Protein AF-A0A5P9HAN0-F1 (afdb_monomer_lite)

Foldseek 3Di:
DDDDDDDDDDPPPPPPPDDLFVQAVVLLQVVVCVVVVFRKDFPDWDKDDDPVDPQKIKIWGWIWTDDPPDPDTDIWIKIWIFGHDDSGYGDPIDIDIDPVPFQPQDPVCVPDHQGGDGPCLVPGCQVHVDDPVRHRDRDDPPD

pLDDT: mean 75.41, std 19.07, range [34.12, 96.88]

Structure (mmCIF, N/CA/C/O backbone):
data_AF-A0A5P9HAN0-F1
#
_entry.id   AF-A0A5P9HAN0-F1
#
loop_
_atom_site.group_PDB
_atom_site.id
_atom_site.type_symbol
_atom_site.label_atom_id
_atom_site.label_alt_id
_atom_site.label_comp_id
_atom_site.label_asym_id
_atom_site.label_entity_id
_atom_site.label_seq_id
_atom_site.pdbx_PDB_ins_code
_atom_site.Cartn_x
_atom_site.Cartn_y
_atom_site.Cartn_z
_atom_site.occupancy
_atom_site.B_iso_or_equiv
_atom_site.auth_seq_id
_atom_site.auth_comp_id
_atom_site.auth_asym_id
_atom_site.auth_atom_id
_atom_site.pdbx_PDB_model_num
ATOM 1 N N . MET A 1 1 ? 37.682 -43.066 37.377 1.00 42.59 1 MET A N 1
ATOM 2 C CA . MET A 1 1 ? 37.950 -41.723 36.815 1.00 42.59 1 MET A CA 1
ATOM 3 C C . MET A 1 1 ? 37.015 -41.518 35.625 1.00 42.59 1 MET A C 1
ATOM 5 O O . MET A 1 1 ? 37.211 -42.166 34.607 1.00 42.59 1 MET A O 1
ATOM 9 N N . ARG A 1 2 ? 35.935 -40.737 35.773 1.00 41.69 2 ARG A N 1
ATOM 10 C CA . ARG A 1 2 ? 34.952 -40.477 34.702 1.00 41.69 2 ARG A CA 1
ATOM 11 C C . ARG A 1 2 ? 35.295 -39.146 34.034 1.00 41.69 2 ARG A C 1
ATOM 13 O O . ARG A 1 2 ? 35.279 -38.118 34.702 1.00 41.69 2 ARG A O 1
ATOM 20 N N . LYS A 1 3 ? 35.639 -39.182 32.746 1.00 42.41 3 LYS A N 1
ATOM 21 C CA . LYS A 1 3 ? 35.854 -37.992 31.914 1.00 42.41 3 LYS A CA 1
ATOM 22 C C . LYS A 1 3 ? 34.507 -37.574 31.324 1.00 42.41 3 LYS A C 1
ATOM 24 O O . LYS A 1 3 ? 33.882 -38.368 30.629 1.00 42.41 3 LYS A O 1
ATOM 29 N N . TRP A 1 4 ? 34.069 -36.358 31.625 1.00 46.59 4 TRP A N 1
ATOM 30 C CA . TRP A 1 4 ? 32.919 -35.728 30.983 1.00 46.59 4 TRP A CA 1
ATOM 31 C C . TRP A 1 4 ? 33.418 -35.003 29.735 1.00 46.59 4 TRP A C 1
ATOM 33 O O . TRP A 1 4 ? 34.295 -34.149 29.832 1.00 46.59 4 TRP A O 1
ATOM 43 N N . VAL A 1 5 ? 32.898 -35.371 28.566 1.00 50.34 5 VAL A N 1
ATOM 44 C CA . VAL A 1 5 ? 33.126 -34.634 27.319 1.00 50.34 5 VAL A CA 1
ATOM 45 C C . VAL A 1 5 ? 31.950 -33.677 27.169 1.00 50.34 5 VAL A C 1
ATOM 47 O O . VAL A 1 5 ? 30.826 -34.110 26.931 1.00 50.34 5 VAL A O 1
ATOM 50 N N . ALA A 1 6 ? 32.195 -32.386 27.381 1.00 52.44 6 ALA A N 1
ATOM 51 C CA . ALA A 1 6 ? 31.218 -31.344 27.099 1.00 52.44 6 ALA A CA 1
ATOM 52 C C . ALA A 1 6 ? 31.150 -31.144 25.578 1.00 52.44 6 ALA A C 1
ATOM 54 O O . ALA A 1 6 ? 32.115 -30.693 24.963 1.00 52.44 6 ALA A O 1
ATOM 55 N N . ALA A 1 7 ? 30.027 -31.520 24.968 1.00 53.25 7 ALA A N 1
ATOM 56 C CA . ALA A 1 7 ? 29.735 -31.209 23.577 1.00 53.25 7 ALA A CA 1
ATOM 57 C C . ALA A 1 7 ? 29.322 -29.733 23.469 1.00 53.25 7 ALA A C 1
ATOM 59 O O . ALA A 1 7 ? 28.282 -29.329 23.986 1.00 53.25 7 ALA A O 1
ATOM 60 N N . LEU A 1 8 ? 30.161 -28.930 22.812 1.00 51.34 8 LEU A N 1
ATOM 61 C CA . LEU A 1 8 ? 29.850 -27.557 22.426 1.00 51.34 8 LEU A CA 1
ATOM 62 C C . LEU A 1 8 ? 28.896 -27.609 21.221 1.00 51.34 8 LEU A C 1
ATOM 64 O O . LEU A 1 8 ? 29.310 -27.948 20.113 1.00 51.34 8 LEU A O 1
ATOM 68 N N . ALA A 1 9 ? 27.615 -27.311 21.431 1.00 54.53 9 ALA A N 1
ATOM 69 C CA . ALA A 1 9 ? 26.659 -27.143 20.343 1.00 54.53 9 ALA A CA 1
ATOM 70 C C . ALA A 1 9 ? 26.840 -25.742 19.739 1.00 54.53 9 ALA A C 1
ATOM 72 O O . ALA A 1 9 ? 26.438 -24.742 20.331 1.00 54.53 9 ALA A O 1
ATOM 73 N N . VAL A 1 10 ? 27.481 -25.664 18.573 1.00 54.19 10 VAL A N 1
ATOM 74 C CA . VAL A 1 10 ? 27.561 -24.430 17.782 1.00 54.19 10 VAL A CA 1
ATOM 75 C C . VAL A 1 10 ? 26.233 -24.273 17.046 1.00 54.19 10 VAL A C 1
ATOM 77 O O . VAL A 1 10 ? 25.988 -24.935 16.041 1.00 54.19 10 VAL A O 1
ATOM 80 N N . VAL A 1 11 ? 25.351 -23.424 17.573 1.00 55.22 11 VAL A N 1
ATOM 81 C CA . VAL A 1 11 ? 24.134 -23.003 16.873 1.00 55.22 11 VAL A CA 1
ATOM 82 C C . VAL A 1 11 ? 24.556 -22.026 15.779 1.00 55.22 11 VAL A C 1
ATOM 84 O O . VAL A 1 11 ? 24.858 -20.865 16.047 1.00 55.22 11 VAL A O 1
ATOM 87 N N . ALA A 1 12 ? 24.629 -22.515 14.543 1.00 52.69 12 ALA A N 1
ATOM 88 C CA . ALA A 1 12 ? 24.791 -21.671 13.370 1.00 52.69 12 ALA A CA 1
ATOM 89 C C . ALA A 1 12 ? 23.485 -20.893 13.153 1.00 52.69 12 ALA A C 1
ATOM 91 O O . ALA A 1 12 ? 22.496 -21.442 12.674 1.00 52.69 12 ALA A O 1
ATOM 92 N N . ILE A 1 13 ? 23.474 -19.620 13.547 1.00 53.69 13 ILE A N 1
ATOM 93 C CA . ILE A 1 13 ? 22.411 -18.681 13.188 1.00 53.69 13 ILE A CA 1
ATOM 94 C C . ILE A 1 13 ? 22.607 -18.365 11.705 1.00 53.69 13 ILE A C 1
ATOM 96 O O . ILE A 1 13 ? 23.440 -17.541 11.332 1.00 53.69 13 ILE A O 1
ATOM 100 N N . SER A 1 14 ? 21.885 -19.078 10.849 1.00 50.22 14 SER A N 1
ATOM 101 C CA . SER A 1 14 ? 21.746 -18.743 9.439 1.00 50.22 14 SER A CA 1
ATOM 102 C C . SER A 1 14 ? 21.014 -17.406 9.332 1.00 50.22 14 SER A C 1
ATOM 104 O O . SER A 1 14 ? 19.797 -17.351 9.506 1.00 50.22 14 SER A O 1
ATOM 106 N N . LEU A 1 15 ? 21.760 -16.327 9.077 1.00 47.44 15 LEU A N 1
ATOM 107 C CA . LEU A 1 15 ? 21.197 -15.062 8.614 1.00 47.44 15 LEU A CA 1
ATOM 108 C C . LEU A 1 15 ? 20.595 -15.310 7.228 1.00 47.44 15 LEU A C 1
ATOM 110 O O . LEU A 1 15 ? 21.303 -15.268 6.222 1.00 47.44 15 LEU A O 1
ATOM 114 N N . ALA A 1 16 ? 19.301 -15.620 7.180 1.00 51.78 16 ALA A N 1
ATOM 115 C CA . ALA A 1 16 ? 18.533 -15.460 5.957 1.00 51.78 16 ALA A CA 1
ATOM 116 C C . ALA A 1 16 ? 18.662 -13.986 5.552 1.00 51.78 16 ALA A C 1
ATOM 118 O O . ALA A 1 16 ? 18.357 -13.097 6.348 1.00 51.78 16 ALA A O 1
ATOM 119 N N . GLY A 1 17 ? 19.216 -13.728 4.367 1.00 43.12 17 GLY A N 1
ATOM 120 C CA . GLY A 1 17 ? 19.270 -12.380 3.819 1.00 43.12 17 GLY A CA 1
ATOM 121 C C . GLY A 1 17 ? 17.844 -11.866 3.682 1.00 43.12 17 GLY A C 1
ATOM 122 O O . GLY A 1 17 ? 17.062 -12.464 2.949 1.00 43.12 17 GLY A O 1
ATOM 123 N N . CYS A 1 18 ? 17.505 -10.816 4.431 1.00 50.31 18 CYS A N 1
ATOM 124 C CA . CYS A 1 18 ? 16.221 -10.138 4.307 1.00 50.31 18 CYS A CA 1
ATOM 125 C C . CYS A 1 18 ? 16.043 -9.689 2.851 1.00 50.31 18 CYS A C 1
ATOM 127 O O . CYS A 1 18 ? 16.966 -9.096 2.280 1.00 50.31 18 CYS A O 1
ATOM 129 N N . SER A 1 19 ? 14.892 -10.008 2.261 1.00 55.62 19 SER A N 1
ATOM 130 C CA . SER A 1 19 ? 14.527 -9.579 0.910 1.00 55.62 19 SER A CA 1
ATOM 131 C C . SER A 1 19 ? 14.532 -8.048 0.852 1.00 55.62 19 SER A C 1
ATOM 133 O O . SER A 1 19 ? 14.277 -7.369 1.850 1.00 55.62 19 SER A O 1
ATOM 135 N N . ASN A 1 20 ? 14.828 -7.479 -0.318 1.00 59.00 20 ASN A N 1
ATOM 136 C CA . ASN A 1 20 ? 14.682 -6.039 -0.517 1.00 59.00 20 ASN A CA 1
ATOM 137 C C . ASN A 1 20 ? 13.202 -5.611 -0.436 1.00 59.00 20 ASN A C 1
ATOM 139 O O . ASN A 1 20 ? 12.937 -4.452 -0.169 1.00 59.00 20 ASN A O 1
ATOM 143 N N . GLU A 1 21 ? 12.224 -6.497 -0.572 1.00 62.16 21 GLU A N 1
ATOM 144 C CA . GLU A 1 21 ? 10.805 -6.123 -0.420 1.00 62.16 21 GLU A CA 1
ATOM 145 C C . GLU A 1 21 ? 10.476 -5.723 1.030 1.00 62.16 21 GLU A C 1
ATOM 147 O O . GLU A 1 21 ? 9.757 -4.751 1.275 1.00 62.16 21 GLU A O 1
ATOM 152 N N . ASP A 1 22 ? 11.148 -6.354 2.002 1.00 73.12 22 ASP A N 1
ATOM 153 C CA . ASP A 1 22 ? 10.904 -6.156 3.432 1.00 73.12 22 ASP A CA 1
ATOM 154 C C . ASP A 1 22 ? 11.127 -4.706 3.900 1.00 73.12 22 ASP A C 1
ATOM 156 O O . ASP A 1 22 ? 10.648 -4.323 4.969 1.00 73.12 22 ASP A O 1
ATOM 160 N N . HIS A 1 23 ? 11.921 -3.891 3.187 1.00 85.56 23 HIS A N 1
ATOM 161 C CA . HIS A 1 23 ? 12.151 -2.501 3.606 1.00 85.56 23 HIS A CA 1
ATOM 162 C C . HIS A 1 23 ? 11.073 -1.535 3.119 1.00 85.56 23 HIS A C 1
ATOM 164 O O . HIS A 1 23 ? 10.720 -0.637 3.881 1.00 85.56 23 HIS A O 1
ATOM 170 N N . TRP A 1 24 ? 10.501 -1.739 1.930 1.00 90.00 24 TRP A N 1
ATOM 171 C CA . TRP A 1 24 ? 9.421 -0.882 1.434 1.00 90.00 24 TRP A CA 1
ATOM 172 C C . TRP A 1 24 ? 8.125 -1.096 2.207 1.00 90.00 24 TRP A C 1
ATOM 174 O O . TRP A 1 24 ? 7.462 -0.122 2.551 1.00 90.00 24 TRP A O 1
ATOM 184 N N . GLU A 1 25 ? 7.811 -2.334 2.592 1.00 91.44 25 GLU A N 1
ATOM 185 C CA . GLU A 1 25 ? 6.672 -2.610 3.474 1.00 91.44 25 GLU A CA 1
ATOM 186 C C . GLU A 1 25 ? 6.839 -1.971 4.855 1.00 91.44 25 GLU A C 1
ATOM 188 O O . GLU A 1 25 ? 5.900 -1.390 5.405 1.00 91.44 25 GLU A O 1
ATOM 193 N N . ARG A 1 26 ? 8.055 -2.016 5.418 1.00 90.75 26 ARG A N 1
ATOM 194 C CA . ARG A 1 26 ? 8.359 -1.331 6.684 1.00 90.75 26 ARG A CA 1
ATOM 195 C C . ARG A 1 26 ? 8.214 0.183 6.568 1.00 90.75 26 ARG A C 1
ATOM 197 O O . ARG A 1 26 ? 7.683 0.802 7.493 1.00 90.75 26 ARG A O 1
ATOM 204 N N . ASP A 1 27 ? 8.677 0.769 5.468 1.00 92.75 27 ASP A N 1
ATOM 205 C CA . ASP A 1 27 ? 8.524 2.200 5.205 1.00 92.75 27 ASP A CA 1
ATOM 206 C C . ASP A 1 27 ? 7.042 2.561 5.058 1.00 92.75 27 ASP A C 1
ATOM 208 O O . ASP A 1 27 ? 6.563 3.461 5.746 1.00 92.75 27 ASP A O 1
ATOM 212 N N . ALA A 1 28 ? 6.281 1.798 4.270 1.00 93.31 28 ALA A N 1
ATOM 213 C CA . ALA A 1 28 ? 4.840 1.979 4.118 1.00 93.31 28 ALA A CA 1
ATOM 214 C C . ALA A 1 28 ? 4.110 1.898 5.463 1.00 93.31 28 ALA A C 1
ATOM 216 O O . ALA A 1 28 ? 3.332 2.789 5.800 1.00 93.31 28 ALA A O 1
ATOM 217 N N . LYS A 1 29 ? 4.429 0.901 6.296 1.00 93.62 29 LYS A N 1
ATOM 218 C CA . LYS A 1 29 ? 3.868 0.761 7.645 1.00 93.62 29 LYS A CA 1
ATOM 219 C C . LYS A 1 29 ? 4.088 2.010 8.500 1.00 93.62 29 LYS A C 1
ATOM 221 O O . LYS A 1 29 ? 3.195 2.411 9.245 1.00 93.62 29 LYS A O 1
ATOM 226 N N . LYS A 1 30 ? 5.284 2.601 8.429 1.00 93.75 30 LYS A N 1
ATOM 227 C CA . LYS A 1 30 ? 5.647 3.812 9.177 1.00 93.75 30 LYS A CA 1
ATOM 228 C C . LYS A 1 30 ? 4.885 5.039 8.678 1.00 93.75 30 LYS A C 1
ATOM 230 O O . LYS A 1 30 ? 4.528 5.900 9.480 1.00 93.75 30 LYS A O 1
ATOM 235 N N . GLU A 1 31 ? 4.663 5.141 7.375 1.00 95.12 31 GLU A N 1
ATOM 236 C CA . GLU A 1 31 ? 3.905 6.248 6.793 1.00 95.12 31 GLU A CA 1
ATOM 237 C C . GLU A 1 31 ? 2.404 6.112 7.096 1.00 95.12 31 GLU A C 1
ATOM 239 O O . GLU A 1 31 ? 1.782 7.096 7.482 1.00 95.12 31 GLU A O 1
ATOM 244 N N . ILE A 1 32 ? 1.850 4.893 7.082 1.00 93.19 32 ILE A N 1
ATOM 245 C CA . ILE A 1 32 ? 0.474 4.630 7.538 1.00 93.19 32 ILE A CA 1
ATOM 246 C C . ILE A 1 32 ? 0.317 4.983 9.021 1.00 93.19 32 ILE A C 1
ATOM 248 O O . ILE A 1 32 ? -0.622 5.689 9.370 1.00 93.19 32 ILE A O 1
ATOM 252 N N . ASP A 1 33 ? 1.243 4.554 9.889 1.00 91.94 33 ASP A N 1
ATOM 253 C CA . ASP A 1 33 ? 1.249 4.906 11.322 1.00 91.94 33 ASP A CA 1
ATOM 254 C C . ASP A 1 33 ? 1.236 6.428 11.541 1.00 91.94 33 ASP A C 1
ATOM 256 O O . ASP A 1 33 ? 0.510 6.931 12.401 1.00 91.94 33 ASP A O 1
ATOM 260 N N . ARG A 1 34 ? 1.981 7.179 10.715 1.00 91.62 34 ARG A N 1
ATOM 261 C CA . ARG A 1 34 ? 1.978 8.648 10.741 1.00 91.62 34 ARG A CA 1
ATOM 262 C C . ARG A 1 34 ? 0.634 9.234 10.305 1.00 91.62 34 ARG A C 1
ATOM 264 O O . ARG A 1 34 ? 0.183 10.180 10.943 1.00 91.62 34 ARG A O 1
ATOM 271 N N . GLU A 1 35 ? 0.029 8.692 9.252 1.00 91.25 35 GLU A N 1
ATOM 272 C CA . GLU A 1 35 ? -1.240 9.176 8.695 1.00 91.25 35 GLU A CA 1
ATOM 273 C C . GLU A 1 35 ? -2.408 8.952 9.665 1.00 91.25 35 GLU A C 1
ATOM 275 O O . GLU A 1 35 ? -3.185 9.864 9.942 1.00 91.25 35 GLU A O 1
ATOM 280 N N . ILE A 1 36 ? -2.511 7.750 10.242 1.00 88.00 36 ILE A N 1
ATOM 281 C CA . ILE A 1 36 ? -3.643 7.382 11.109 1.00 88.00 36 ILE A CA 1
ATOM 282 C C . ILE A 1 36 ? -3.397 7.678 12.594 1.00 88.00 36 ILE A C 1
ATOM 284 O O . ILE A 1 36 ? -4.311 7.543 13.410 1.00 88.00 36 ILE A O 1
ATOM 288 N N . GLY A 1 37 ? -2.165 8.028 12.976 1.00 86.88 37 GLY A N 1
ATOM 289 C CA . GLY A 1 37 ? -1.777 8.300 14.362 1.00 86.88 37 GLY A CA 1
ATOM 290 C C . GLY A 1 37 ? -1.898 7.088 15.298 1.00 86.88 37 GLY A C 1
ATOM 291 O O . GLY A 1 37 ? -2.130 7.254 16.499 1.00 86.88 37 GLY A O 1
ATOM 292 N N . SER A 1 38 ? -1.798 5.867 14.769 1.00 83.00 38 SER A N 1
ATOM 293 C CA . SER A 1 38 ? -1.886 4.618 15.533 1.00 83.00 38 SER A CA 1
ATOM 294 C C . SER A 1 38 ? -1.094 3.510 14.851 1.00 83.00 38 SER A C 1
ATOM 296 O O . SER A 1 38 ? -0.995 3.510 13.631 1.00 83.00 38 SER A O 1
ATOM 298 N N . TYR A 1 39 ? -0.596 2.538 15.623 1.00 85.00 39 TYR A N 1
ATOM 299 C CA . TYR A 1 39 ? 0.259 1.475 15.095 1.00 85.00 39 TYR A CA 1
ATOM 300 C C . TYR A 1 39 ? -0.565 0.420 14.333 1.00 85.00 39 TYR A C 1
ATOM 302 O O . TYR A 1 39 ? -1.256 -0.374 14.985 1.00 85.00 39 TYR A O 1
ATOM 310 N N . PRO A 1 40 ? -0.484 0.352 12.988 1.00 86.81 40 PRO A N 1
ATOM 311 C CA . PRO A 1 40 ? -1.237 -0.633 12.222 1.00 86.81 40 PRO A CA 1
ATOM 312 C C . PRO A 1 40 ? -0.581 -2.019 12.316 1.00 86.81 40 PRO A C 1
ATOM 314 O O . PRO A 1 40 ? 0.644 -2.128 12.437 1.00 86.81 40 PRO A O 1
ATOM 317 N N . SER A 1 41 ? -1.376 -3.079 12.219 1.00 87.56 41 SER A N 1
ATOM 318 C CA . SER A 1 41 ? -0.929 -4.409 11.787 1.00 87.56 41 SER A CA 1
ATOM 319 C C . SER A 1 41 ? -1.130 -4.488 10.280 1.00 87.56 41 SER A C 1
ATOM 321 O O . SER A 1 41 ? -2.241 -4.225 9.836 1.00 87.56 41 SER A O 1
ATOM 323 N N . LEU A 1 42 ? -0.087 -4.780 9.501 1.00 88.56 42 LEU A N 1
ATOM 324 C CA . LEU A 1 42 ? -0.263 -5.077 8.076 1.00 88.56 42 LEU A CA 1
ATOM 325 C C . LEU A 1 42 ? -0.562 -6.571 7.971 1.00 88.56 42 LEU A C 1
ATOM 327 O O . LEU A 1 42 ? 0.259 -7.374 8.411 1.00 88.56 42 LEU A O 1
ATOM 331 N N . ASP A 1 43 ? -1.739 -6.917 7.460 1.00 81.75 43 ASP A N 1
ATOM 332 C CA . ASP A 1 43 ? -2.209 -8.307 7.433 1.00 81.75 43 ASP A CA 1
ATOM 333 C C . ASP A 1 4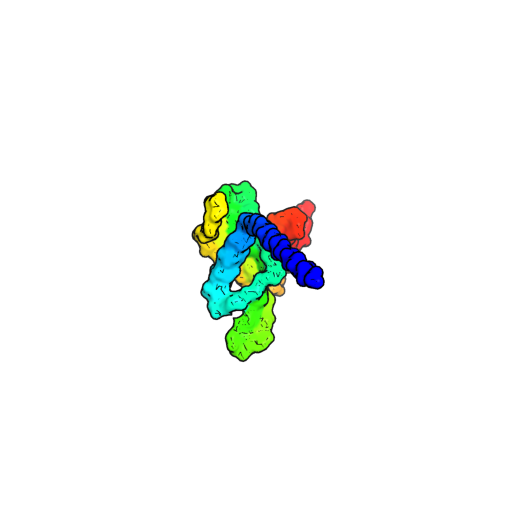3 ? -1.878 -8.971 6.088 1.00 81.75 43 ASP A C 1
ATOM 335 O O . ASP A 1 43 ? -1.448 -10.121 6.044 1.00 81.75 43 ASP A O 1
ATOM 339 N N . GLU A 1 44 ? -1.997 -8.207 5.001 1.00 86.44 44 GLU A N 1
ATOM 340 C CA . GLU A 1 44 ? -1.616 -8.587 3.641 1.00 86.44 44 GLU A CA 1
ATOM 341 C C . GLU A 1 44 ? -0.976 -7.353 3.004 1.00 86.44 44 GLU A C 1
ATOM 343 O O . GLU A 1 44 ? -1.669 -6.359 2.795 1.00 86.44 44 GLU A O 1
ATOM 348 N N . ALA A 1 45 ? 0.332 -7.373 2.757 1.00 92.94 45 ALA A N 1
ATOM 349 C CA . ALA A 1 45 ? 1.043 -6.313 2.052 1.00 92.94 45 ALA A CA 1
ATOM 350 C C . ALA A 1 45 ? 1.864 -6.927 0.919 1.00 92.94 45 ALA A C 1
ATOM 352 O O . ALA A 1 45 ? 2.390 -8.027 1.063 1.00 92.94 45 ALA A O 1
ATOM 353 N N . TYR A 1 46 ? 1.924 -6.228 -0.207 1.00 94.50 46 TYR A N 1
ATOM 354 C CA . TYR A 1 46 ? 2.732 -6.607 -1.357 1.00 94.50 46 TYR A CA 1
ATOM 355 C C . TYR A 1 46 ? 3.212 -5.359 -2.090 1.00 94.50 46 TYR A C 1
ATOM 357 O O . TYR A 1 46 ? 2.665 -4.261 -1.933 1.00 94.50 46 TYR A O 1
ATOM 365 N N . VAL A 1 47 ? 4.265 -5.532 -2.882 1.00 93.81 47 VAL A N 1
ATOM 366 C CA . VAL A 1 47 ? 4.902 -4.454 -3.633 1.00 93.81 47 VAL A CA 1
ATOM 367 C C . VAL A 1 47 ? 4.645 -4.654 -5.118 1.00 93.81 47 VAL A C 1
ATOM 369 O O . VAL A 1 47 ? 4.935 -5.714 -5.663 1.00 93.81 47 VAL A O 1
ATOM 372 N N . VAL A 1 48 ? 4.188 -3.595 -5.779 1.00 93.44 48 VAL A N 1
ATOM 373 C CA . VAL A 1 48 ? 4.098 -3.511 -7.235 1.00 93.44 48 VAL A CA 1
ATOM 374 C C . VAL A 1 48 ? 5.073 -2.446 -7.726 1.00 93.44 48 VAL A C 1
ATOM 376 O O . VAL A 1 48 ? 4.968 -1.264 -7.386 1.00 93.44 48 VAL A O 1
ATOM 379 N N . GLU A 1 49 ? 6.047 -2.856 -8.535 1.00 91.56 49 GLU A N 1
ATOM 380 C CA . GLU A 1 49 ? 6.933 -1.923 -9.232 1.00 91.56 49 GLU A CA 1
ATOM 381 C C . GLU A 1 49 ? 6.243 -1.376 -10.489 1.00 91.56 49 GLU A C 1
ATOM 383 O O . GLU A 1 49 ? 5.641 -2.118 -11.267 1.00 91.56 49 GLU A O 1
ATOM 388 N N . SER A 1 50 ? 6.334 -0.065 -10.721 1.00 85.56 50 SER A N 1
ATOM 389 C CA . SER A 1 50 ? 5.746 0.541 -11.915 1.00 85.56 50 SER A CA 1
ATOM 390 C C . SER A 1 50 ? 6.535 0.171 -13.169 1.00 85.56 50 SER A C 1
ATOM 392 O O . SER A 1 50 ? 7.736 0.426 -13.269 1.00 85.56 50 SER A O 1
ATOM 394 N N . SER A 1 51 ? 5.831 -0.343 -14.176 1.00 80.81 51 SER A N 1
ATOM 395 C CA . SER A 1 51 ? 6.384 -0.555 -15.517 1.00 80.81 51 SER A CA 1
ATOM 396 C C . SER A 1 51 ? 6.503 0.744 -16.328 1.00 80.81 51 SER A C 1
ATOM 398 O O . SER A 1 51 ? 7.335 0.832 -17.231 1.00 80.81 51 SER A O 1
ATOM 400 N N . GLU A 1 52 ? 5.695 1.760 -16.006 1.00 79.88 52 GLU A N 1
ATOM 401 C CA . GLU A 1 52 ? 5.638 3.041 -16.723 1.00 79.88 52 GLU A CA 1
ATOM 402 C C . GLU A 1 52 ? 6.672 4.052 -16.212 1.00 79.88 52 GLU A C 1
ATOM 404 O O . GLU A 1 52 ? 7.247 4.816 -16.992 1.00 79.88 52 GLU A O 1
ATOM 409 N N . TYR A 1 53 ? 6.924 4.055 -14.902 1.00 82.62 53 TYR A N 1
ATOM 410 C CA . TYR A 1 53 ? 7.802 5.018 -14.248 1.00 82.62 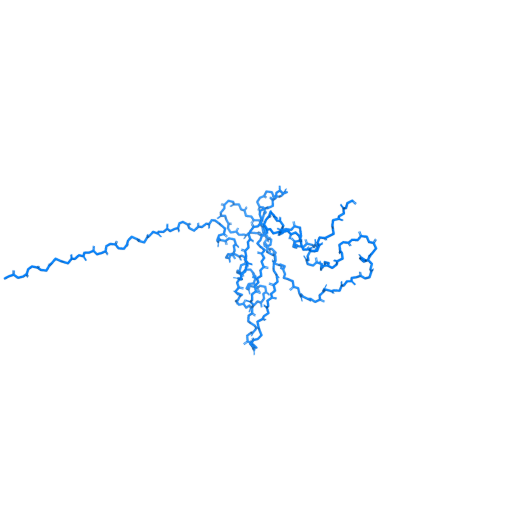53 TYR A CA 1
ATOM 411 C C . TYR A 1 53 ? 8.950 4.297 -13.552 1.00 82.62 53 TYR A C 1
ATOM 413 O O . TYR A 1 53 ? 8.780 3.675 -12.505 1.00 82.62 53 TYR A O 1
ATOM 421 N N . ALA A 1 54 ? 10.153 4.431 -14.114 1.00 84.12 54 ALA A N 1
ATOM 422 C CA . ALA A 1 54 ? 11.357 3.908 -13.484 1.00 84.12 54 ALA A CA 1
ATOM 423 C C . ALA A 1 54 ? 11.475 4.439 -12.049 1.00 84.12 54 ALA A C 1
ATOM 425 O O . ALA A 1 54 ? 11.324 5.643 -11.831 1.00 84.12 54 ALA A O 1
ATOM 426 N N . ASN A 1 55 ? 11.825 3.555 -11.109 1.00 88.31 55 ASN A N 1
ATOM 427 C CA . ASN A 1 55 ? 12.012 3.875 -9.689 1.00 88.31 55 ASN A CA 1
ATOM 428 C C . ASN A 1 55 ? 10.723 4.217 -8.929 1.00 88.31 55 ASN A C 1
ATOM 430 O O . ASN A 1 55 ? 10.816 4.790 -7.846 1.00 88.31 55 ASN A O 1
ATOM 434 N N . PHE A 1 56 ? 9.540 3.914 -9.462 1.00 91.75 56 PHE A N 1
ATOM 435 C CA . PHE A 1 56 ? 8.282 4.106 -8.746 1.00 91.75 56 PHE A CA 1
ATOM 436 C C . PHE A 1 56 ? 7.745 2.771 -8.241 1.00 91.75 56 PHE A C 1
ATOM 438 O O . PHE A 1 56 ? 7.703 1.794 -8.987 1.00 91.75 56 PHE A O 1
ATOM 445 N N . VAL A 1 57 ? 7.329 2.746 -6.979 1.00 93.00 57 VAL A N 1
ATOM 446 C CA . VAL A 1 57 ? 6.788 1.558 -6.321 1.00 93.00 57 VAL A CA 1
ATOM 447 C C . VAL A 1 57 ? 5.489 1.902 -5.612 1.00 93.00 57 VAL A C 1
ATOM 449 O O . VAL A 1 57 ? 5.325 2.996 -5.064 1.00 93.00 57 VAL A O 1
ATOM 452 N N . ALA A 1 58 ? 4.573 0.947 -5.627 1.00 95.62 58 ALA A N 1
ATOM 453 C CA . ALA A 1 58 ? 3.359 0.963 -4.842 1.00 95.62 58 ALA A CA 1
ATOM 454 C C . ALA A 1 58 ? 3.427 -0.176 -3.826 1.00 95.62 58 ALA A C 1
ATOM 456 O O . ALA A 1 58 ? 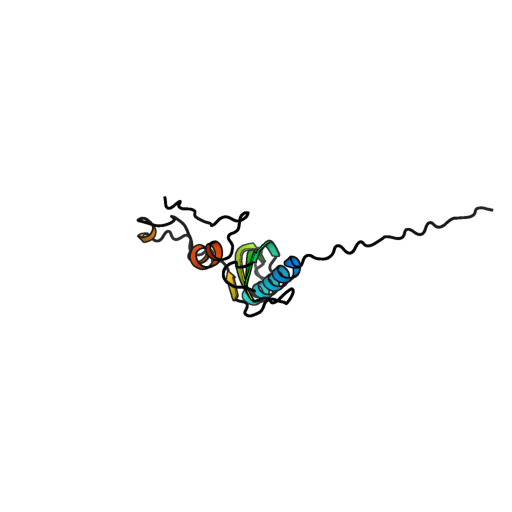3.664 -1.323 -4.192 1.00 95.62 58 ALA A O 1
ATOM 457 N N . VAL A 1 59 ? 3.228 0.137 -2.550 1.00 95.56 59 VAL A N 1
ATOM 458 C CA . VAL A 1 59 ? 2.994 -0.867 -1.513 1.00 95.56 59 VAL A CA 1
ATOM 459 C C . VAL A 1 59 ? 1.503 -0.896 -1.247 1.00 95.56 59 VAL A C 1
ATOM 461 O O . VAL A 1 59 ? 0.919 0.104 -0.823 1.00 95.56 59 VAL A O 1
ATOM 464 N N . CYS A 1 60 ? 0.889 -2.032 -1.521 1.00 96.19 60 CYS A N 1
ATOM 465 C CA . CYS A 1 60 ? -0.551 -2.210 -1.501 1.00 96.19 60 CYS A CA 1
ATOM 466 C C . CYS A 1 60 ? -0.920 -3.261 -0.472 1.00 96.19 60 CYS A C 1
ATOM 468 O O . CYS A 1 60 ? -0.140 -4.174 -0.202 1.00 96.19 60 CYS A O 1
ATOM 470 N N . GLY A 1 61 ? -2.109 -3.145 0.110 1.00 95.00 61 GLY A N 1
ATOM 471 C CA . GLY A 1 61 ? -2.505 -4.137 1.088 1.00 95.00 61 GLY A CA 1
ATOM 472 C C . GLY A 1 61 ? -3.687 -3.773 1.956 1.00 95.00 61 GLY A C 1
ATOM 473 O O . GLY A 1 61 ? -4.478 -2.877 1.651 1.00 95.00 61 GLY A O 1
ATOM 474 N N . ARG A 1 62 ? -3.775 -4.495 3.068 1.00 93.19 62 ARG A N 1
ATOM 475 C CA . ARG A 1 62 ? -4.727 -4.279 4.151 1.00 93.19 62 ARG A CA 1
ATOM 476 C C . ARG A 1 62 ? -3.999 -4.068 5.457 1.00 93.19 62 ARG A C 1
ATOM 478 O O . ARG A 1 62 ? -2.982 -4.708 5.736 1.00 93.19 62 ARG A O 1
ATOM 485 N N . PHE A 1 63 ? -4.553 -3.183 6.266 1.00 91.19 63 PHE A N 1
ATOM 486 C CA . PHE A 1 63 ? -4.111 -3.019 7.630 1.00 91.19 63 PHE A CA 1
ATOM 487 C C . PHE A 1 63 ? -5.283 -3.040 8.592 1.00 91.19 63 PHE A C 1
ATOM 489 O O . PHE A 1 63 ? -6.362 -2.521 8.310 1.00 91.19 63 PHE A O 1
ATOM 496 N N . THR A 1 64 ? -5.007 -3.565 9.774 1.00 88.62 64 THR A N 1
ATOM 497 C CA . THR A 1 64 ? -5.876 -3.449 10.927 1.00 88.62 64 THR A CA 1
ATOM 498 C C . THR A 1 64 ? -5.299 -2.413 11.882 1.00 88.62 64 THR A C 1
ATOM 500 O O . THR A 1 64 ? -4.147 -2.513 12.311 1.00 88.62 64 THR A O 1
ATOM 503 N N . SER A 1 65 ? -6.099 -1.419 12.267 1.00 82.75 65 SER A N 1
ATOM 504 C CA . SER A 1 65 ? -5.710 -0.439 13.288 1.00 82.75 65 SER A CA 1
ATOM 505 C C . SER A 1 65 ? -6.619 -0.505 14.507 1.00 82.75 65 SER A C 1
ATOM 507 O O . SER A 1 65 ? -7.819 -0.770 14.411 1.00 82.75 65 SER A O 1
ATOM 509 N N . LYS A 1 66 ? -6.032 -0.278 15.685 1.00 77.06 66 LYS A N 1
ATOM 510 C CA . LYS A 1 66 ? -6.774 -0.177 16.941 1.00 77.06 66 LYS A CA 1
ATOM 511 C C . LYS A 1 66 ? -6.936 1.293 17.299 1.00 77.06 66 LYS A C 1
ATOM 513 O O . LYS A 1 66 ? -5.960 1.940 17.681 1.00 77.06 66 LYS A O 1
ATOM 518 N N . GLN A 1 67 ? -8.165 1.804 17.277 1.00 67.62 67 GLN A N 1
ATOM 519 C CA . GLN A 1 67 ? -8.425 3.117 17.863 1.00 67.62 67 GLN A CA 1
ATOM 520 C C . GLN A 1 67 ? -8.255 3.051 19.385 1.00 67.62 67 GLN A C 1
ATOM 522 O O . GLN A 1 67 ? -8.829 2.202 20.066 1.00 67.62 67 GLN A O 1
ATOM 527 N N . SER A 1 68 ? -7.449 3.961 19.931 1.00 58.41 68 SER A N 1
ATOM 528 C CA . SER A 1 68 ? -6.930 3.953 21.309 1.00 58.41 68 SER A CA 1
ATOM 529 C C . SER A 1 68 ? -7.986 3.892 22.426 1.00 58.41 68 SER A C 1
ATOM 531 O O . SER A 1 68 ? -7.642 3.560 23.561 1.00 58.41 68 SER A O 1
ATOM 533 N N . ALA A 1 69 ? -9.263 4.143 22.124 1.00 60.09 69 ALA A N 1
ATOM 534 C CA . ALA A 1 69 ? -10.362 4.138 23.088 1.00 60.09 69 ALA A CA 1
ATOM 535 C C . ALA A 1 69 ? -11.354 2.968 22.937 1.00 60.09 69 ALA A C 1
ATOM 537 O O . ALA A 1 69 ? -12.171 2.748 23.832 1.00 60.09 69 ALA A O 1
ATOM 538 N N . SER A 1 70 ? -11.313 2.203 21.843 1.00 51.88 70 SER A N 1
ATOM 539 C CA . SER A 1 70 ? -12.319 1.181 21.552 1.00 51.88 70 SER A CA 1
ATOM 540 C C . SER A 1 70 ? -11.671 -0.146 21.133 1.00 51.88 70 SER A C 1
ATOM 542 O O . SER A 1 70 ? -10.539 -0.201 20.664 1.00 51.88 70 SER A O 1
ATOM 544 N N . ARG A 1 71 ? -12.355 -1.272 21.372 1.00 54.53 71 ARG A N 1
ATOM 545 C CA . ARG A 1 71 ? -11.911 -2.600 20.895 1.00 54.53 71 ARG A CA 1
ATOM 546 C C . ARG A 1 71 ? -12.246 -2.825 19.413 1.00 54.53 71 ARG A C 1
ATOM 548 O O . ARG A 1 71 ? -12.205 -3.965 18.965 1.00 54.53 71 ARG A O 1
ATOM 555 N N . TYR A 1 72 ? -12.639 -1.777 18.692 1.00 55.81 72 TYR A N 1
ATOM 556 C CA . TYR A 1 72 ? -12.945 -1.888 17.277 1.00 55.81 72 TYR A CA 1
ATOM 557 C C . TYR A 1 72 ? -11.635 -1.919 16.501 1.00 55.81 72 TYR A C 1
ATOM 559 O O . TYR A 1 72 ? -10.796 -1.025 16.617 1.00 55.81 72 TYR A O 1
ATOM 567 N N . TYR A 1 73 ? -11.476 -3.018 15.781 1.00 64.69 73 TYR A N 1
ATOM 568 C CA . TYR A 1 73 ? -10.464 -3.203 14.767 1.00 64.69 73 TYR A CA 1
ATOM 569 C C . TYR A 1 73 ? -11.093 -2.738 13.466 1.00 64.69 73 TYR A C 1
ATOM 571 O O . TYR A 1 73 ? -12.141 -3.253 13.077 1.00 64.69 73 TYR A O 1
ATOM 579 N N . ASP A 1 74 ? -10.501 -1.711 12.877 1.00 76.50 74 ASP A N 1
ATOM 580 C CA . ASP A 1 74 ? -10.904 -1.218 11.571 1.00 76.50 74 ASP A CA 1
ATOM 581 C C . ASP A 1 74 ? -9.930 -1.815 10.554 1.00 76.50 74 ASP A C 1
ATOM 583 O O . ASP A 1 74 ? -8.731 -1.514 10.613 1.00 76.50 74 ASP A O 1
ATOM 587 N N . GLU A 1 75 ? -10.429 -2.741 9.732 1.00 86.12 75 GLU A N 1
ATOM 588 C CA . GLU A 1 75 ? -9.685 -3.331 8.619 1.00 86.12 75 GLU A CA 1
ATOM 589 C C . GLU A 1 75 ? -9.900 -2.434 7.407 1.00 86.12 75 GLU A C 1
ATOM 591 O O . GLU A 1 75 ? -11.024 -2.297 6.934 1.00 86.12 75 GLU A O 1
ATOM 596 N N . ARG A 1 76 ? -8.826 -1.833 6.899 1.00 89.44 76 ARG A N 1
ATOM 597 C CA . ARG A 1 76 ? -8.883 -0.951 5.733 1.00 89.44 76 ARG A CA 1
ATOM 598 C C . ARG A 1 76 ? -7.842 -1.336 4.706 1.00 89.44 76 ARG A C 1
ATOM 600 O O . ARG A 1 76 ? -6.763 -1.828 5.040 1.00 89.44 76 ARG A O 1
ATOM 607 N N . ARG A 1 77 ? -8.144 -1.049 3.442 1.00 92.75 77 ARG A N 1
ATOM 608 C CA . ARG A 1 77 ? -7.158 -1.121 2.363 1.00 92.75 77 ARG A CA 1
ATOM 609 C C . ARG A 1 77 ? -6.282 0.121 2.345 1.00 92.75 77 ARG A C 1
ATOM 611 O O . ARG A 1 77 ? -6.715 1.213 2.716 1.00 92.75 77 ARG A O 1
ATOM 618 N N . PHE A 1 78 ? -5.058 -0.051 1.869 1.00 94.81 78 PHE A N 1
ATOM 619 C CA . PHE A 1 78 ? -4.128 1.044 1.660 1.00 94.81 78 PHE A CA 1
ATOM 620 C C . PHE A 1 78 ? -3.373 0.903 0.340 1.00 94.81 78 PHE A C 1
ATOM 622 O O . PHE A 1 78 ? -3.156 -0.202 -0.159 1.00 94.81 78 PHE A O 1
ATOM 629 N N . VAL A 1 79 ? -2.939 2.049 -0.177 1.00 96.38 79 VAL A N 1
ATOM 630 C CA . VAL A 1 79 ? -1.932 2.178 -1.229 1.00 96.38 79 VAL A CA 1
ATOM 631 C C . VAL A 1 79 ? -0.929 3.231 -0.774 1.00 96.38 79 VAL A C 1
ATOM 633 O O . VAL A 1 79 ? -1.290 4.389 -0.560 1.00 96.38 79 VAL A O 1
ATOM 636 N N . VAL A 1 80 ? 0.331 2.839 -0.617 1.00 96.88 80 VAL A N 1
ATOM 637 C CA . VAL A 1 80 ? 1.446 3.759 -0.388 1.00 96.88 80 VAL A CA 1
ATOM 638 C C . VAL A 1 80 ? 2.246 3.867 -1.670 1.00 96.88 80 VAL A C 1
ATOM 640 O O . VAL A 1 80 ? 2.814 2.884 -2.136 1.00 96.88 80 VAL A O 1
ATOM 643 N N . LEU A 1 81 ? 2.305 5.065 -2.234 1.00 96.25 81 LEU A N 1
ATOM 644 C CA . LEU A 1 81 ? 3.069 5.347 -3.439 1.00 96.25 81 LEU A CA 1
ATOM 645 C C . LEU A 1 81 ? 4.371 6.039 -3.063 1.00 96.25 81 LEU A C 1
ATOM 647 O O . LEU A 1 81 ? 4.380 6.916 -2.202 1.00 96.25 81 LEU A O 1
ATOM 651 N N . GLY A 1 82 ? 5.467 5.687 -3.724 1.00 94.81 82 GLY A N 1
ATOM 652 C CA . GLY A 1 82 ? 6.739 6.361 -3.507 1.00 94.81 82 GLY A CA 1
ATOM 653 C C . GLY A 1 82 ? 7.734 6.125 -4.630 1.00 94.81 82 GLY A C 1
ATOM 654 O O . GLY A 1 82 ? 7.605 5.210 -5.441 1.00 94.81 82 GLY A O 1
ATOM 655 N N . SER A 1 83 ? 8.766 6.962 -4.659 1.00 92.62 83 SER A N 1
ATOM 656 C CA . SER A 1 83 ? 9.942 6.758 -5.497 1.00 92.62 83 SER A CA 1
ATOM 657 C C . SER A 1 83 ? 11.090 6.148 -4.695 1.00 92.62 83 SER A C 1
ATOM 659 O O . SER A 1 83 ? 11.359 6.569 -3.569 1.00 92.62 83 SER A O 1
ATOM 661 N N . THR A 1 84 ? 11.824 5.206 -5.276 1.00 87.69 84 THR A N 1
ATOM 662 C CA . THR A 1 84 ? 12.984 4.554 -4.655 1.00 87.69 84 THR A CA 1
ATOM 663 C C . THR A 1 84 ? 14.108 4.349 -5.658 1.00 87.69 84 THR A C 1
ATOM 665 O O . THR A 1 84 ? 13.890 3.918 -6.782 1.00 87.69 84 THR A O 1
ATOM 668 N N . TYR A 1 85 ? 15.344 4.623 -5.250 1.00 82.69 85 TYR A N 1
ATOM 669 C CA . TYR A 1 85 ? 16.522 4.328 -6.058 1.00 82.69 85 TYR A CA 1
ATOM 670 C C . TYR A 1 85 ? 17.284 3.156 -5.445 1.00 82.69 85 TYR A C 1
ATOM 672 O O . TYR A 1 85 ? 17.916 3.335 -4.411 1.00 82.69 85 TYR A O 1
ATOM 680 N N . LYS A 1 86 ? 17.241 1.980 -6.085 1.00 70.62 86 LYS A N 1
ATOM 681 C CA . LYS A 1 86 ? 18.034 0.773 -5.755 1.00 70.62 86 LYS A CA 1
ATOM 682 C C . LYS A 1 86 ? 18.307 0.576 -4.251 1.00 70.62 86 LYS A C 1
ATOM 684 O O . LYS A 1 86 ? 19.369 0.959 -3.759 1.00 70.62 86 LYS A O 1
ATOM 689 N N . ASN A 1 87 ? 17.391 -0.097 -3.555 1.00 70.75 87 ASN A N 1
ATOM 690 C CA . ASN A 1 87 ? 17.477 -0.417 -2.118 1.00 70.75 87 ASN A CA 1
ATOM 691 C C . ASN A 1 87 ? 17.499 0.814 -1.190 1.00 70.75 87 ASN A C 1
ATOM 693 O O . ASN A 1 87 ? 17.963 0.725 -0.051 1.00 70.75 87 ASN A O 1
ATOM 697 N N . ALA A 1 88 ? 17.052 1.974 -1.677 1.00 84.12 88 ALA A N 1
ATOM 698 C CA . ALA A 1 88 ? 16.869 3.158 -0.852 1.00 84.12 88 ALA A CA 1
ATOM 699 C C . ALA A 1 88 ? 15.463 3.177 -0.228 1.00 84.12 88 ALA A C 1
ATOM 701 O O . ALA A 1 88 ? 14.516 2.662 -0.835 1.00 84.12 88 ALA A O 1
ATOM 702 N N . PRO A 1 89 ? 15.309 3.838 0.935 1.00 86.38 89 PRO A N 1
ATOM 703 C CA . PRO A 1 89 ? 13.998 4.118 1.501 1.00 86.38 89 PRO A CA 1
ATOM 704 C C . PRO A 1 89 ? 13.076 4.829 0.512 1.00 86.38 89 PRO A C 1
ATOM 706 O O . PRO A 1 89 ? 13.541 5.534 -0.395 1.00 86.38 89 PRO A O 1
ATOM 709 N N . LEU A 1 90 ? 11.770 4.687 0.725 1.00 88.12 90 LEU A N 1
ATOM 710 C CA . LEU A 1 90 ? 10.782 5.415 -0.066 1.00 88.12 90 LEU A CA 1
ATOM 711 C C . LEU A 1 90 ? 10.964 6.933 0.098 1.00 88.12 90 LEU A C 1
ATOM 713 O O . LEU A 1 90 ? 11.181 7.459 1.191 1.00 88.12 90 LEU A O 1
ATOM 717 N N . SER A 1 91 ? 10.860 7.650 -1.015 1.00 90.06 91 SER A N 1
ATOM 718 C CA . SER A 1 91 ? 10.888 9.112 -1.100 1.00 90.06 91 SER A CA 1
ATOM 719 C C . SER A 1 91 ? 9.644 9.611 -1.831 1.00 90.06 91 S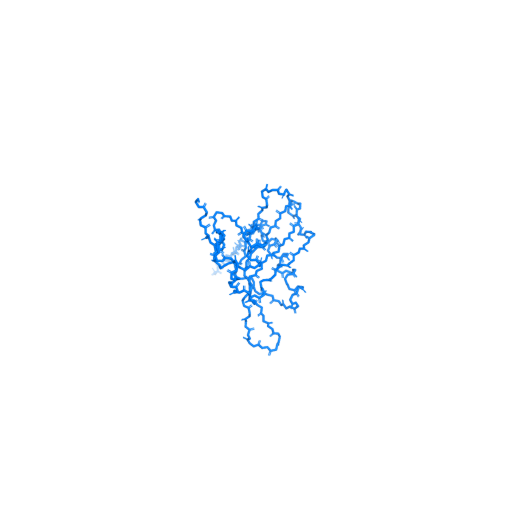ER A C 1
ATOM 721 O O . SER A 1 91 ? 9.027 8.849 -2.570 1.00 90.06 91 SER A O 1
ATOM 723 N N . ASN A 1 92 ? 9.270 10.881 -1.632 1.00 91.31 92 ASN A N 1
ATOM 724 C CA . ASN A 1 92 ? 8.047 11.469 -2.205 1.00 91.31 92 ASN A CA 1
ATOM 725 C C . ASN A 1 92 ? 6.798 10.619 -1.917 1.00 91.31 92 ASN A C 1
ATOM 727 O O . ASN A 1 92 ? 6.029 10.308 -2.823 1.00 91.31 92 ASN A O 1
ATOM 731 N N . VAL A 1 93 ? 6.652 10.198 -0.658 1.00 94.12 93 VAL A N 1
ATOM 732 C CA . VAL A 1 93 ? 5.632 9.225 -0.272 1.00 94.12 93 VAL A CA 1
ATOM 733 C C . VAL A 1 93 ? 4.251 9.867 -0.199 1.00 94.12 93 VAL A C 1
ATOM 735 O O . VAL A 1 93 ? 4.096 10.918 0.424 1.00 94.12 93 VAL A O 1
ATOM 738 N N . SER A 1 94 ? 3.250 9.211 -0.785 1.00 95.94 94 SER A N 1
ATOM 739 C CA . SER A 1 94 ? 1.836 9.499 -0.550 1.00 95.94 94 SER A CA 1
ATOM 740 C C . SER A 1 94 ? 1.121 8.264 -0.010 1.00 95.94 94 SER A C 1
ATOM 742 O O . SER A 1 94 ? 1.346 7.143 -0.465 1.00 95.94 94 SER A O 1
ATOM 744 N N . VAL A 1 95 ? 0.270 8.476 0.992 1.00 95.94 95 VAL A N 1
ATOM 745 C CA . VAL A 1 95 ? -0.519 7.427 1.642 1.00 95.94 95 VAL A CA 1
ATOM 746 C C . VAL A 1 95 ? -1.977 7.623 1.258 1.00 95.94 95 VAL A C 1
ATOM 748 O O . VAL A 1 95 ? -2.530 8.706 1.436 1.00 95.94 95 VAL A O 1
ATOM 751 N N . HIS A 1 96 ? -2.599 6.573 0.734 1.00 95.38 96 HIS A N 1
ATOM 752 C CA . HIS A 1 96 ? -4.011 6.553 0.379 1.00 95.38 96 HIS A CA 1
ATOM 753 C C . HIS A 1 96 ? -4.678 5.406 1.126 1.00 95.38 96 HIS A C 1
ATOM 755 O O . HIS A 1 96 ? -4.252 4.257 1.016 1.00 95.38 96 HIS A O 1
ATOM 761 N N . ILE A 1 97 ? -5.708 5.720 1.904 1.00 93.00 97 ILE A N 1
ATOM 762 C CA . ILE A 1 97 ? -6.440 4.758 2.727 1.00 93.00 97 ILE A CA 1
ATOM 763 C C . ILE A 1 97 ? -7.875 4.737 2.234 1.00 93.00 97 ILE A C 1
ATOM 765 O O . ILE A 1 97 ? -8.473 5.793 2.029 1.00 93.00 97 ILE A O 1
ATOM 769 N N . ASP A 1 98 ? -8.404 3.536 2.044 1.00 90.12 98 ASP A N 1
ATOM 770 C CA . ASP A 1 98 ? -9.803 3.348 1.693 1.00 90.12 98 ASP A CA 1
ATOM 771 C C . ASP A 1 98 ? -10.674 3.823 2.858 1.00 90.12 98 ASP A C 1
ATOM 773 O O . ASP A 1 98 ? -10.483 3.413 4.007 1.00 90.12 98 ASP A O 1
ATOM 777 N N . ASP A 1 99 ? -11.588 4.746 2.583 1.00 78.19 99 ASP A N 1
ATOM 778 C CA . ASP A 1 99 ? -12.450 5.325 3.609 1.00 78.19 99 ASP A CA 1
ATOM 779 C C . ASP A 1 99 ? -13.710 4.488 3.869 1.00 78.19 99 ASP A C 1
ATOM 781 O O . ASP A 1 99 ? -14.507 4.863 4.732 1.00 78.19 99 ASP A O 1
ATOM 7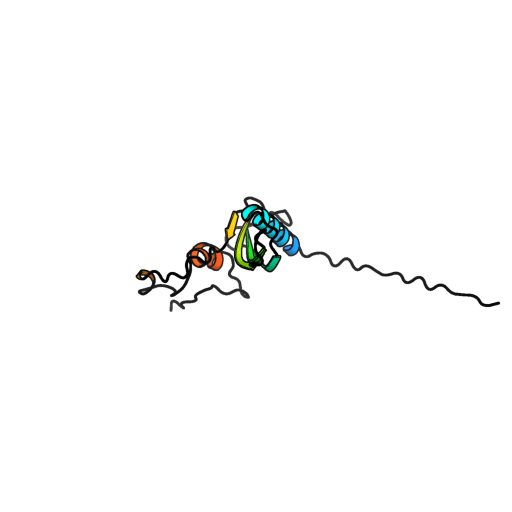85 N N . ASP A 1 100 ? -13.883 3.369 3.144 1.00 65.50 100 ASP A N 1
ATOM 786 C CA . ASP A 1 100 ? -15.034 2.448 3.163 1.00 65.50 100 ASP A CA 1
ATOM 787 C C . ASP A 1 100 ? -16.406 3.128 2.970 1.00 65.50 100 ASP A C 1
ATOM 789 O O . ASP A 1 100 ? -17.451 2.471 2.922 1.00 65.50 100 ASP A O 1
ATOM 793 N N . SER A 1 101 ? -16.439 4.450 2.795 1.00 55.34 101 SER A N 1
ATOM 794 C CA . SER A 1 101 ? -17.640 5.279 2.869 1.00 55.34 101 SER A CA 1
ATOM 795 C C . SER A 1 101 ? -18.446 5.279 1.566 1.00 55.34 101 SER A C 1
ATOM 797 O O . SER A 1 101 ? -19.467 5.957 1.448 1.00 55.34 101 SER A O 1
ATOM 799 N N . GLY A 1 102 ? -18.022 4.480 0.585 1.00 51.47 102 GLY A N 1
ATOM 800 C CA . GLY A 1 102 ? -18.298 4.770 -0.813 1.00 51.47 102 GLY A CA 1
ATOM 801 C C . GLY A 1 102 ? -18.540 3.580 -1.727 1.00 51.47 102 GLY A C 1
ATOM 802 O O . GLY A 1 102 ? -18.323 3.723 -2.926 1.00 51.47 102 GLY A O 1
ATOM 803 N N . ARG A 1 103 ? -19.101 2.448 -1.266 1.00 54.69 103 ARG A N 1
ATOM 804 C CA . ARG A 1 103 ? -19.814 1.543 -2.205 1.0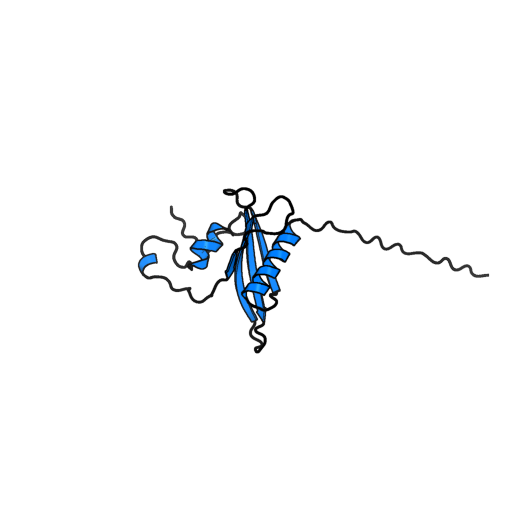0 54.69 103 ARG A CA 1
ATOM 805 C C . ARG A 1 103 ? -21.148 2.159 -2.658 1.00 54.69 103 ARG A C 1
ATOM 807 O O . ARG A 1 103 ? -22.190 1.509 -2.664 1.00 54.69 103 ARG A O 1
ATOM 814 N N . ALA A 1 104 ? -21.139 3.438 -3.017 1.00 46.75 104 ALA A N 1
ATOM 815 C CA . ALA A 1 104 ? -22.234 4.075 -3.712 1.00 46.75 104 ALA A CA 1
ATOM 816 C C . ALA A 1 104 ? -22.062 3.750 -5.195 1.00 46.75 104 ALA A C 1
ATOM 818 O O . ALA A 1 104 ? -21.182 4.276 -5.870 1.00 46.75 104 ALA A O 1
ATOM 819 N N . VAL A 1 105 ? -22.904 2.853 -5.703 1.00 45.75 105 VAL A N 1
ATOM 820 C CA . VAL A 1 105 ? -23.088 2.688 -7.143 1.00 45.75 105 VAL A CA 1
ATOM 821 C C . VAL A 1 105 ? -23.631 4.025 -7.646 1.00 45.75 105 VAL A C 1
ATOM 823 O O . VAL A 1 105 ? -24.808 4.321 -7.440 1.00 45.75 105 VAL A O 1
ATOM 826 N N . SER A 1 106 ? -22.782 4.882 -8.218 1.00 41.38 106 SER A N 1
ATOM 827 C CA . SER A 1 106 ? -23.278 6.091 -8.877 1.00 41.38 106 SER A CA 1
ATOM 828 C C . SER A 1 106 ? -24.270 5.649 -9.966 1.00 41.38 106 SER A C 1
ATOM 830 O O . SER A 1 106 ? -23.921 4.773 -10.766 1.00 41.38 106 SER A O 1
ATOM 832 N N . PRO A 1 107 ? -25.504 6.190 -10.006 1.00 47.31 107 PRO A N 1
ATOM 833 C CA . PRO A 1 107 ? -26.502 5.813 -11.006 1.00 47.31 107 PRO A CA 1
ATOM 834 C C . PRO A 1 107 ? -26.000 5.979 -12.447 1.00 47.31 107 PRO A C 1
ATOM 836 O O . PRO A 1 107 ? -26.400 5.218 -13.323 1.00 47.31 107 PRO A O 1
ATOM 839 N N . ASP A 1 108 ? -25.060 6.900 -12.674 1.00 46.09 108 ASP A N 1
ATOM 840 C CA . ASP A 1 108 ? -24.477 7.185 -13.990 1.00 46.09 108 ASP A CA 1
ATOM 841 C C . ASP A 1 108 ? -23.412 6.153 -14.419 1.00 46.09 108 ASP A C 1
ATOM 843 O O . ASP A 1 108 ? -23.018 6.099 -15.581 1.00 46.09 108 ASP A O 1
ATOM 847 N N . VAL A 1 109 ? -22.972 5.273 -13.510 1.00 45.62 109 VAL A N 1
ATOM 848 C CA . VAL A 1 109 ? -22.059 4.146 -13.807 1.00 45.62 109 VAL A CA 1
ATOM 849 C C . VAL A 1 109 ? -22.835 2.931 -14.351 1.00 45.62 109 VAL A C 1
ATOM 851 O O . VAL A 1 109 ? -22.246 1.943 -14.790 1.00 45.62 109 VAL A O 1
ATOM 854 N N . ILE A 1 110 ? -24.173 2.995 -14.380 1.00 47.88 110 ILE A N 1
ATOM 855 C CA . ILE A 1 110 ? -25.043 1.896 -14.825 1.00 47.88 110 ILE A CA 1
ATOM 856 C C . ILE A 1 110 ? -25.004 1.695 -16.350 1.00 47.88 110 ILE A C 1
ATOM 858 O O . ILE A 1 110 ? -25.215 0.561 -16.793 1.00 47.88 110 ILE A O 1
ATOM 862 N N . GLU A 1 111 ? -24.704 2.728 -17.148 1.00 46.41 111 GLU A N 1
ATOM 863 C CA . GLU A 1 111 ? -24.870 2.658 -18.610 1.00 46.41 111 GLU A CA 1
ATOM 864 C C . GLU A 1 111 ? -23.625 2.266 -19.425 1.00 46.41 111 GLU A C 1
ATOM 866 O O . GLU A 1 111 ? -23.803 1.797 -20.548 1.00 46.41 111 GLU A O 1
ATOM 871 N N . SER A 1 112 ? -22.388 2.337 -18.907 1.00 46.16 112 SER A N 1
ATOM 872 C CA . SER A 1 112 ? -21.217 1.980 -19.744 1.00 46.16 112 SER A CA 1
ATOM 873 C C . SER A 1 112 ? -19.893 1.636 -19.033 1.00 46.16 112 SER A C 1
ATOM 875 O O . SER A 1 112 ? -18.853 1.645 -19.688 1.00 46.16 112 SER A O 1
ATOM 877 N N . GLY A 1 113 ? -19.873 1.321 -17.729 1.00 51.19 113 GLY A N 1
ATOM 878 C CA . GLY A 1 113 ? -18.619 1.059 -16.992 1.00 51.19 113 GLY A CA 1
ATOM 879 C C . GLY A 1 113 ? -18.699 -0.055 -15.938 1.00 51.19 113 GLY A C 1
ATOM 880 O O . GLY A 1 113 ? -19.788 -0.580 -15.686 1.00 51.19 113 GLY A O 1
ATOM 881 N N . PRO A 1 114 ? -17.557 -0.457 -15.336 1.00 51.38 114 PRO A N 1
ATOM 882 C CA . PRO A 1 114 ? -17.494 -1.519 -14.333 1.00 51.38 114 PRO A CA 1
ATOM 883 C C . PRO A 1 114 ? -18.417 -1.211 -13.154 1.00 51.38 114 PRO A C 1
ATOM 885 O O . PRO A 1 114 ? -18.194 -0.300 -12.360 1.00 51.38 114 PRO A O 1
ATOM 888 N N . LYS A 1 115 ? -19.501 -1.984 -13.061 1.00 56.38 115 LYS A N 1
ATOM 889 C CA . LYS A 1 115 ? -20.481 -1.869 -11.985 1.00 56.38 115 LYS A CA 1
ATOM 890 C C . LYS A 1 115 ? -19.781 -2.232 -10.672 1.00 56.38 115 LYS A C 1
ATOM 892 O O . LYS A 1 115 ? -19.361 -3.375 -10.510 1.00 56.38 115 LYS A O 1
ATOM 897 N N . ASN A 1 116 ? -19.734 -1.279 -9.737 1.00 64.62 116 ASN A N 1
ATOM 898 C CA . ASN A 1 116 ? -19.284 -1.422 -8.341 1.00 64.62 116 ASN A CA 1
ATOM 899 C C . ASN A 1 116 ? -17.776 -1.237 -8.079 1.00 64.62 116 ASN A C 1
ATOM 901 O O . ASN A 1 116 ? -17.186 -2.068 -7.391 1.00 64.62 116 ASN A O 1
ATOM 905 N N . GLN A 1 117 ? -17.178 -0.149 -8.570 1.00 72.50 117 GLN A N 1
ATOM 906 C CA . GLN A 1 117 ? -15.861 0.301 -8.103 1.00 72.50 117 GLN A CA 1
ATOM 907 C C . GLN A 1 117 ? -15.977 1.581 -7.264 1.00 72.50 117 GLN A C 1
ATOM 909 O O . GLN A 1 117 ? -16.786 2.453 -7.587 1.00 72.50 117 GLN A O 1
ATOM 914 N N . THR A 1 118 ? -15.185 1.698 -6.197 1.00 79.94 118 THR A N 1
ATOM 915 C CA . THR A 1 118 ? -15.038 2.947 -5.429 1.00 79.94 118 THR A CA 1
ATOM 916 C C . THR A 1 118 ? -14.054 3.901 -6.118 1.00 79.94 118 THR A C 1
ATOM 918 O O . THR A 1 118 ? -13.262 3.494 -6.970 1.00 79.94 118 THR A O 1
ATOM 921 N N . GLU A 1 119 ? -14.066 5.186 -5.748 1.00 82.19 119 GLU A N 1
ATOM 922 C CA . GLU A 1 119 ? -13.058 6.146 -6.229 1.00 82.19 119 GLU A CA 1
ATOM 923 C C . GLU A 1 119 ? -11.637 5.698 -5.855 1.00 82.19 119 GLU A C 1
ATOM 925 O O . GLU A 1 119 ? -10.723 5.765 -6.677 1.00 82.19 119 GLU A O 1
ATOM 930 N N . PHE A 1 120 ? -11.470 5.148 -4.648 1.00 87.69 120 PHE A N 1
ATOM 931 C CA . PHE A 1 120 ? -10.209 4.564 -4.204 1.00 87.69 120 PHE A CA 1
ATOM 932 C C . PHE A 1 120 ? -9.736 3.437 -5.135 1.00 87.69 120 PHE A C 1
ATOM 934 O O . PHE A 1 120 ? -8.565 3.393 -5.521 1.00 87.69 120 PHE A O 1
ATOM 941 N N . GLU A 1 121 ? -10.646 2.551 -5.544 1.00 87.50 121 GLU A N 1
ATOM 942 C CA . GLU A 1 121 ? -10.325 1.450 -6.453 1.00 87.50 121 GLU A CA 1
ATOM 943 C C . GLU A 1 121 ? -9.949 1.943 -7.851 1.00 87.50 121 GLU A C 1
ATOM 945 O O . GLU A 1 121 ? -8.983 1.455 -8.431 1.00 87.50 121 GLU A O 1
ATOM 950 N N . LEU A 1 122 ? -10.677 2.929 -8.377 1.00 83.25 122 LEU A N 1
ATOM 951 C CA . LEU A 1 122 ? -10.442 3.501 -9.703 1.00 83.25 122 LEU A CA 1
ATOM 952 C C . LEU A 1 122 ? -9.125 4.277 -9.794 1.00 83.25 122 LEU A C 1
ATOM 954 O O . LEU A 1 122 ? -8.390 4.136 -10.771 1.00 83.25 122 LEU A O 1
ATOM 958 N N . ILE A 1 123 ? -8.848 5.126 -8.804 1.00 86.25 123 ILE A N 1
ATOM 959 C CA . ILE A 1 123 ? -7.721 6.061 -8.854 1.00 86.25 123 ILE A CA 1
ATOM 960 C C . ILE A 1 123 ? -6.434 5.400 -8.368 1.00 86.25 123 ILE A C 1
ATOM 962 O O . ILE A 1 123 ? -5.380 5.631 -8.963 1.00 86.25 123 ILE A O 1
ATOM 966 N N . TYR A 1 124 ? -6.515 4.580 -7.315 1.00 91.69 124 TYR A N 1
ATOM 967 C CA . TYR A 1 124 ? -5.336 4.043 -6.642 1.00 91.69 124 TYR A CA 1
ATOM 968 C C . TYR A 1 124 ? -5.170 2.541 -6.861 1.00 91.69 124 TYR A C 1
ATOM 970 O O . TYR A 1 124 ? -4.179 2.130 -7.463 1.00 91.69 124 TYR A O 1
ATOM 978 N N . TRP A 1 125 ? -6.128 1.715 -6.427 1.00 91.94 125 TRP A N 1
ATOM 979 C CA . TRP A 1 125 ? -5.934 0.259 -6.397 1.00 91.94 125 TRP A CA 1
ATOM 980 C C . TRP A 1 125 ? -5.734 -0.344 -7.791 1.00 91.94 125 TRP A C 1
ATOM 982 O O . TRP A 1 125 ? -4.689 -0.915 -8.079 1.00 91.94 125 TRP A O 1
ATOM 992 N N . ASN A 1 126 ? -6.698 -0.179 -8.697 1.00 89.94 126 ASN A N 1
ATOM 993 C CA . ASN A 1 126 ? -6.658 -0.812 -10.018 1.00 89.94 126 ASN A CA 1
ATOM 994 C C . ASN A 1 126 ? -5.552 -0.255 -10.917 1.00 89.94 126 ASN A C 1
ATOM 996 O O . ASN A 1 126 ? -5.187 -0.882 -11.907 1.00 89.94 126 ASN A O 1
ATOM 1000 N N . ARG A 1 127 ? -5.037 0.931 -10.585 1.00 89.94 127 ARG A N 1
ATOM 1001 C CA . ARG A 1 127 ? -3.965 1.583 -11.330 1.00 89.94 127 ARG A CA 1
ATOM 1002 C C . ARG A 1 127 ? -2.574 1.179 -10.848 1.00 89.94 127 ARG A C 1
ATOM 1004 O O . ARG A 1 127 ? -1.650 1.151 -11.655 1.00 89.94 127 ARG A O 1
ATOM 1011 N N . HIS A 1 128 ? -2.413 0.929 -9.551 1.00 94.00 128 HIS A N 1
ATOM 1012 C CA . HIS A 1 128 ? -1.092 0.792 -8.933 1.00 94.00 128 HIS A CA 1
ATOM 1013 C C . HIS A 1 128 ? -0.860 -0.542 -8.225 1.00 94.00 128 HIS A C 1
ATOM 1015 O O . HIS A 1 128 ? 0.287 -0.866 -7.954 1.00 94.00 128 HIS A O 1
ATOM 1021 N N . CYS A 1 129 ? -1.910 -1.311 -7.950 1.00 94.06 129 CYS A N 1
ATOM 1022 C CA . CYS A 1 129 ? -1.861 -2.540 -7.159 1.00 94.06 129 CYS A CA 1
ATOM 1023 C C . CYS A 1 129 ? -2.254 -3.781 -7.967 1.00 94.06 129 CYS A C 1
ATOM 1025 O O . CYS A 1 129 ? -2.699 -4.769 -7.392 1.00 94.06 129 CYS A O 1
ATOM 1027 N N . VAL A 1 130 ? -2.169 -3.706 -9.298 1.00 92.06 130 VAL A N 1
ATOM 1028 C CA . VAL A 1 130 ? -2.543 -4.809 -10.186 1.00 92.06 130 VAL A CA 1
ATOM 1029 C C . VAL A 1 130 ? -1.302 -5.455 -10.771 1.00 92.06 130 VAL A C 1
ATOM 1031 O O . VAL A 1 130 ? -0.512 -4.788 -11.438 1.00 92.06 130 VAL A O 1
ATOM 1034 N N . ASP A 1 131 ? -1.182 -6.758 -10.555 1.00 91.12 131 ASP A N 1
ATOM 1035 C CA . ASP A 1 131 ? -0.174 -7.632 -11.148 1.00 91.12 131 ASP A CA 1
ATOM 1036 C C . ASP A 1 131 ? -0.805 -8.992 -11.520 1.00 91.12 131 ASP A C 1
ATOM 1038 O O . ASP A 1 131 ? -2.033 -9.131 -11.559 1.00 91.12 131 ASP A O 1
ATOM 1042 N N . ASP A 1 132 ? 0.026 -9.985 -11.845 1.00 90.50 132 ASP A N 1
ATOM 1043 C CA . ASP A 1 132 ? -0.433 -11.316 -12.258 1.00 90.50 132 ASP A CA 1
ATOM 1044 C C . ASP A 1 132 ? -1.149 -12.092 -11.129 1.00 90.50 132 ASP A C 1
ATOM 1046 O O . ASP A 1 132 ? -2.023 -12.915 -11.416 1.00 90.50 132 ASP A O 1
ATOM 1050 N N . ASP A 1 133 ? -0.821 -11.815 -9.863 1.00 92.25 133 ASP A N 1
ATOM 1051 C CA . ASP A 1 133 ? -1.380 -12.476 -8.677 1.00 92.25 133 ASP A CA 1
ATOM 1052 C C . ASP A 1 133 ? -2.522 -11.658 -8.031 1.00 92.25 133 ASP A C 1
ATOM 1054 O O . ASP A 1 133 ? -3.386 -12.209 -7.339 1.00 92.25 133 ASP A O 1
ATOM 1058 N N . HIS A 1 134 ? -2.581 -10.353 -8.308 1.00 90.69 134 HIS A N 1
ATOM 1059 C CA . HIS A 1 134 ? -3.521 -9.387 -7.743 1.00 90.69 134 HIS A CA 1
ATOM 1060 C C . HIS A 1 134 ? -4.336 -8.702 -8.859 1.00 90.69 134 HIS A C 1
ATOM 1062 O O . HIS A 1 134 ? -4.016 -7.592 -9.284 1.00 90.69 134 HIS A O 1
ATOM 1068 N N . PRO A 1 135 ? -5.422 -9.318 -9.362 1.00 87.69 135 PRO A N 1
ATOM 1069 C CA . PRO A 1 135 ? -6.225 -8.736 -10.437 1.00 87.69 135 PRO A CA 1
ATOM 1070 C C . PRO A 1 135 ? -6.997 -7.480 -9.984 1.00 87.69 135 PRO A C 1
ATOM 1072 O O . PRO A 1 135 ? -7.266 -7.301 -8.791 1.00 87.69 135 PRO A O 1
ATOM 1075 N N . PRO A 1 136 ? -7.440 -6.623 -10.928 1.00 86.56 136 PRO A N 1
ATOM 1076 C CA . PRO A 1 136 ? -8.211 -5.430 -10.596 1.00 86.56 136 PRO A CA 1
ATOM 1077 C C . PRO A 1 136 ? -9.536 -5.787 -9.916 1.00 86.56 136 PRO A C 1
ATOM 1079 O O . PRO A 1 136 ? -10.222 -6.749 -10.275 1.00 86.56 136 PRO A O 1
ATOM 1082 N N . VAL A 1 137 ? -9.942 -4.956 -8.962 1.00 80.75 137 VAL A N 1
ATOM 1083 C CA . VAL A 1 137 ? -11.232 -5.067 -8.282 1.00 80.75 137 VAL A CA 1
ATOM 1084 C C . VAL A 1 137 ? -12.328 -4.521 -9.192 1.00 80.75 137 VAL A C 1
ATOM 1086 O O . VAL A 1 137 ? -12.184 -3.445 -9.763 1.00 80.75 137 VAL A O 1
ATOM 1089 N N . GLY A 1 138 ? -13.439 -5.250 -9.332 1.00 68.25 138 GLY A N 1
ATOM 1090 C CA . GLY A 1 138 ? -14.573 -4.834 -10.164 1.00 68.25 138 GLY A CA 1
ATOM 1091 C C . GLY A 1 138 ? -14.298 -4.980 -11.664 1.00 68.25 138 GLY A C 1
ATOM 1092 O O . GLY A 1 138 ? -14.333 -4.007 -12.407 1.00 68.25 138 GLY A O 1
ATOM 1093 N N . THR A 1 139 ? -14.019 -6.194 -12.136 1.00 52.69 139 THR A N 1
ATOM 1094 C CA . THR A 1 139 ? -13.856 -6.466 -13.568 1.00 52.69 139 THR A CA 1
ATOM 1095 C C . THR A 1 139 ? -15.201 -6.385 -14.300 1.00 52.69 139 THR A C 1
ATOM 1097 O O . THR A 1 139 ? -16.065 -7.248 -14.159 1.00 52.69 139 THR A O 1
ATOM 1100 N N . ALA A 1 140 ? -15.377 -5.370 -15.148 1.00 43.28 140 ALA A N 1
ATOM 1101 C CA . ALA A 1 140 ? -16.182 -5.537 -16.353 1.00 43.28 140 ALA A CA 1
ATOM 1102 C C . ALA A 1 140 ? -15.215 -5.825 -17.496 1.00 43.28 140 ALA A C 1
ATOM 1104 O O . ALA A 1 140 ? -14.390 -4.985 -17.847 1.00 43.28 140 ALA A O 1
ATOM 1105 N N . PHE A 1 141 ? -15.309 -7.023 -18.068 1.00 35.44 141 PHE A N 1
ATOM 1106 C CA . PHE A 1 141 ? -14.753 -7.274 -19.388 1.00 35.44 141 PHE A CA 1
ATOM 1107 C C . PHE A 1 141 ? -15.422 -6.292 -20.353 1.00 35.44 141 PHE A C 1
ATOM 1109 O O . PHE A 1 141 ? -16.611 -6.429 -20.643 1.00 35.44 141 PHE A O 1
ATOM 1116 N N . ILE A 1 142 ? -14.683 -5.286 -20.815 1.00 39.84 142 ILE A N 1
ATOM 1117 C CA . ILE A 1 142 ? -15.068 -4.546 -22.013 1.00 39.84 142 ILE A CA 1
ATOM 1118 C C . ILE A 1 142 ? -14.590 -5.422 -23.174 1.00 39.84 142 ILE A C 1
ATOM 1120 O O . ILE A 1 142 ? -13.401 -5.436 -23.490 1.00 39.84 142 ILE A O 1
ATOM 1124 N N . TYR A 1 143 ? -15.501 -6.244 -23.699 1.00 34.12 143 TYR A N 1
ATOM 1125 C CA . TYR A 1 143 ? -15.353 -6.860 -25.020 1.00 34.12 143 TYR A CA 1
ATOM 1126 C C . TYR A 1 143 ? -15.641 -5.823 -26.105 1.00 34.12 143 TYR A C 1
ATOM 1128 O O . TYR A 1 143 ? -16.586 -5.024 -25.905 1.00 34.12 143 TYR A O 1
#

Radius of gyration: 21.72 Å; chains: 1; bounding box: 64×53×62 Å

Sequence (143 aa):
MRKWVAALAVVAISLAGCSNEDHWERDAKKEIDREIGSYPSLDEAYVVESSEYANFVAVCGRFTSKQSASRYYDERRFVVLGSTYKNAPLSNVSVHIDDDSGRAVSPDVIESGPKNQTEFELIYWNRHCVDDDHPPVGTAFIY

Secondary structure (DSSP, 8-state):
-PPP---------------SHHHHHHHHHHHHHHHHTS-PEEEEEEEEE-SSSTTEEEEEEEEEEE-TTSS-EEEEEEEEEEE--SSPPPEEEEEEE--STT----GGGGTTS-TT--HHIIIIIHHHS--SSSPPSS-----